Protein AF-A0A1D6LVV2-F1 (afdb_monomer)

Organism: Zea mays (NCBI:txid4577)

Solvent-accessible surface area (backbone atoms only — not comparable to full-atom values): 7629 Å² total; per-residue (Å²): 134,86,83,89,79,90,84,90,82,85,88,82,88,82,88,84,82,88,83,81,85,82,87,76,90,73,82,69,76,80,70,82,74,67,78,75,75,72,78,79,79,78,79,79,79,77,78,82,65,94,67,64,45,80,43,81,32,53,34,24,92,89,43,84,98,34,81,32,91,46,71,68,49,49,54,53,50,52,55,38,60,77,64,69,56,64,63,45,82,42,72,40,48,81,90,66,67,54,68,74,65,50,64,70,66,75,116

Structure (mmCIF, N/CA/C/O backbone):
data_AF-A0A1D6LVV2-F1
#
_entry.id   AF-A0A1D6LVV2-F1
#
loop_
_atom_site.group_PDB
_atom_site.id
_atom_site.type_symbol
_atom_site.label_atom_id
_atom_site.label_alt_id
_atom_site.label_comp_id
_atom_site.label_asym_id
_atom_site.label_entity_id
_atom_site.label_seq_id
_atom_site.pdbx_PDB_ins_code
_atom_site.Cartn_x
_atom_site.Cartn_y
_atom_site.Cartn_z
_atom_site.occupancy
_atom_site.B_iso_or_equiv
_atom_site.auth_seq_id
_atom_site.auth_comp_id
_atom_site.auth_asym_id
_atom_site.auth_atom_id
_atom_site.pdbx_PDB_model_num
ATOM 1 N N . MET A 1 1 ? -40.344 -20.872 55.739 1.00 43.94 1 MET A N 1
ATOM 2 C CA . MET A 1 1 ? -39.042 -21.515 56.000 1.00 43.94 1 MET A CA 1
ATOM 3 C C . MET A 1 1 ? -38.019 -20.411 56.211 1.00 43.94 1 MET A C 1
ATOM 5 O O . MET A 1 1 ? -37.617 -19.764 55.254 1.00 43.94 1 MET A O 1
ATOM 9 N N . ALA A 1 2 ? -37.707 -20.144 57.484 1.00 35.31 2 ALA A N 1
ATOM 10 C CA . ALA A 1 2 ? -36.467 -19.498 57.923 1.00 35.31 2 ALA A CA 1
ATOM 11 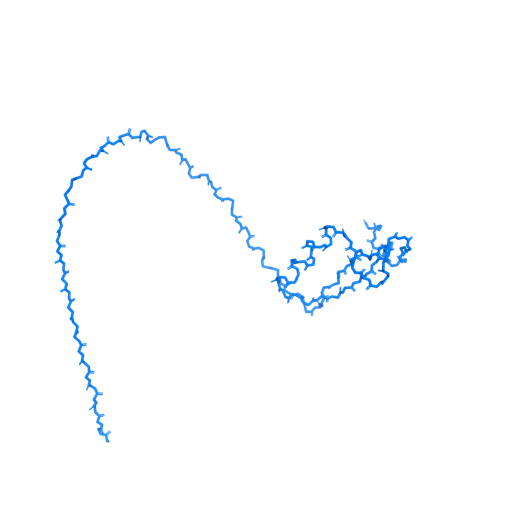C C . ALA A 1 2 ? -35.268 -20.266 57.306 1.00 35.31 2 ALA A C 1
ATOM 13 O O . ALA A 1 2 ? -35.423 -21.426 56.940 1.00 35.31 2 ALA A O 1
ATOM 14 N N . VAL A 1 3 ? -34.092 -19.684 57.080 1.00 41.25 3 VAL A N 1
ATOM 15 C CA . VAL A 1 3 ? -33.081 -19.455 58.118 1.00 41.25 3 VAL A CA 1
ATOM 16 C C . VAL A 1 3 ? -32.032 -18.453 57.611 1.00 41.25 3 VAL A C 1
ATOM 18 O O . VAL A 1 3 ? -31.508 -18.555 56.506 1.00 41.25 3 VAL A O 1
ATOM 21 N N . LEU A 1 4 ? -31.744 -17.501 58.494 1.00 45.47 4 LEU A N 1
ATOM 22 C CA . LEU A 1 4 ? -30.605 -16.590 58.540 1.00 45.47 4 LEU A CA 1
ATOM 23 C C . LEU A 1 4 ? -29.291 -17.332 58.849 1.00 45.47 4 LEU A C 1
ATOM 25 O O . LEU A 1 4 ? -29.261 -18.077 59.819 1.00 45.47 4 LEU A O 1
ATOM 29 N N . LEU A 1 5 ? -28.197 -16.987 58.167 1.00 48.91 5 LEU A N 1
ATOM 30 C CA . LEU A 1 5 ? -26.827 -16.887 58.718 1.00 48.91 5 LEU A CA 1
ATOM 31 C C . LEU A 1 5 ? -26.121 -15.816 57.860 1.00 48.91 5 LEU A C 1
ATOM 33 O O . LEU A 1 5 ? -25.934 -16.034 56.672 1.00 48.91 5 LEU A O 1
ATOM 37 N N . ARG A 1 6 ? -25.869 -14.558 58.259 1.00 38.41 6 ARG A N 1
ATOM 38 C CA . ARG A 1 6 ? -25.127 -14.006 59.411 1.00 38.41 6 ARG A CA 1
ATOM 39 C C . ARG A 1 6 ? -23.836 -14.757 59.726 1.00 38.41 6 ARG A C 1
ATOM 41 O O . ARG A 1 6 ? -23.898 -15.837 60.297 1.00 38.41 6 ARG A O 1
ATOM 48 N N . SER A 1 7 ? -22.705 -14.115 59.417 1.00 40.66 7 SER A N 1
ATOM 49 C CA . SER A 1 7 ? -21.531 -13.870 60.289 1.00 40.66 7 SER A CA 1
ATOM 50 C C . SER A 1 7 ? -20.496 -13.097 59.443 1.00 40.66 7 SER A C 1
ATOM 52 O O . SER A 1 7 ? -20.032 -13.633 58.449 1.00 40.66 7 SER A O 1
ATOM 54 N N . THR A 1 8 ? -20.307 -11.773 59.531 1.00 44.91 8 THR A N 1
ATOM 55 C CA . THR A 1 8 ? -19.666 -10.928 60.570 1.00 44.91 8 THR A CA 1
ATOM 56 C C . THR A 1 8 ? -18.242 -11.330 60.960 1.00 44.91 8 THR A C 1
ATOM 58 O O . THR A 1 8 ? -18.073 -12.358 61.603 1.00 44.91 8 THR A O 1
ATOM 61 N N . SER A 1 9 ? -17.268 -10.451 60.687 1.00 47.62 9 SER A N 1
ATOM 62 C CA . SER A 1 9 ? -16.186 -10.044 61.613 1.00 47.62 9 SER A CA 1
ATOM 63 C C . SER A 1 9 ? -15.381 -8.904 60.950 1.00 47.62 9 SER A C 1
ATOM 65 O O . SER A 1 9 ? -14.865 -9.096 59.856 1.00 47.62 9 SER A O 1
ATOM 67 N N . ALA A 1 10 ? -15.567 -7.642 61.363 1.00 38.53 10 ALA A N 1
ATOM 68 C CA . ALA A 1 10 ? -14.807 -6.899 62.392 1.00 38.53 10 ALA A CA 1
ATOM 69 C C . ALA A 1 10 ? -13.442 -6.398 61.854 1.00 38.53 10 ALA A C 1
ATOM 71 O O . ALA A 1 10 ? -12.602 -7.194 61.466 1.00 38.53 10 ALA A O 1
ATOM 72 N N . ALA A 1 11 ? -13.264 -5.101 61.574 1.00 35.97 11 ALA A N 1
ATOM 73 C CA . ALA A 1 11 ? -13.074 -3.955 62.483 1.00 35.97 11 ALA A CA 1
ATOM 74 C C . ALA A 1 11 ? -11.583 -3.654 62.719 1.00 35.97 11 ALA A C 1
ATOM 76 O O . ALA A 1 11 ? -10.856 -4.531 63.164 1.00 35.97 11 ALA A O 1
ATOM 77 N N . ALA A 1 12 ? -11.162 -2.410 62.463 1.00 36.78 12 ALA A N 1
ATOM 78 C CA . ALA A 1 12 ? -10.432 -1.562 63.419 1.00 36.78 12 ALA A CA 1
ATOM 79 C C . ALA A 1 12 ? -9.850 -0.319 62.723 1.00 36.78 12 ALA A C 1
ATOM 81 O O . ALA A 1 12 ? -8.930 -0.386 61.911 1.00 36.78 12 ALA A O 1
ATOM 82 N N . SER A 1 13 ? -10.409 0.827 63.089 1.00 43.47 13 SER A N 1
ATOM 83 C CA . SER A 1 13 ? -9.834 2.164 62.974 1.00 43.47 13 SER A CA 1
ATOM 84 C C . SER A 1 13 ? -8.578 2.290 63.839 1.00 43.47 13 SER A C 1
ATOM 86 O O . SER A 1 13 ? -8.594 1.748 64.935 1.00 43.47 13 SER A O 1
ATOM 88 N N . THR A 1 14 ? -7.609 3.129 63.463 1.00 45.09 14 THR A N 1
ATOM 89 C CA . THR A 1 14 ? -6.911 4.024 64.414 1.00 45.09 14 THR A CA 1
ATOM 90 C C . THR A 1 14 ? -6.202 5.152 63.671 1.00 45.09 14 THR A C 1
ATOM 92 O O . THR A 1 14 ? -5.330 4.922 62.837 1.00 45.09 14 THR A O 1
ATOM 95 N N . ALA A 1 15 ? -6.582 6.377 64.019 1.00 38.03 15 ALA A N 1
ATOM 96 C CA . ALA A 1 15 ? -5.820 7.593 63.790 1.00 38.03 15 ALA A CA 1
ATOM 97 C C . ALA A 1 15 ? -4.564 7.628 64.681 1.00 38.03 15 ALA A C 1
ATOM 99 O O . ALA A 1 15 ? -4.583 7.090 65.786 1.00 38.03 15 ALA A O 1
ATOM 100 N N . GLY A 1 16 ? -3.514 8.334 64.255 1.00 40.22 16 GLY A N 1
ATOM 101 C CA . GLY A 1 16 ? -2.421 8.719 65.152 1.00 40.22 16 GLY A CA 1
ATOM 102 C C . GLY A 1 16 ? -1.211 9.335 64.443 1.00 40.22 16 GLY A C 1
ATOM 103 O O . GLY A 1 16 ? -1.006 9.035 63.273 1.00 40.22 16 GLY A O 1
ATOM 104 N N . PRO A 1 17 ? -0.450 10.233 65.099 1.00 49.91 17 PRO A N 1
ATOM 105 C CA . PRO A 1 17 ? 0.033 11.467 64.477 1.00 49.91 17 PRO A CA 1
ATOM 106 C C . PRO A 1 17 ? 1.568 11.603 64.416 1.00 49.91 17 PRO A C 1
ATOM 108 O O . PRO A 1 17 ? 2.313 10.794 64.952 1.00 49.91 17 PRO A O 1
ATOM 111 N N . SER A 1 18 ? 1.996 12.737 63.851 1.00 40.56 18 SER A N 1
ATOM 112 C CA . SER A 1 18 ? 3.221 13.481 64.189 1.00 40.56 18 SER A CA 1
ATOM 113 C C . SER A 1 18 ? 4.586 12.896 63.822 1.00 40.56 18 SER A C 1
ATOM 115 O O . SER A 1 18 ? 5.120 12.023 64.493 1.00 40.56 18 SER A O 1
ATOM 117 N N . SER A 1 19 ? 5.241 13.564 62.871 1.00 50.28 19 SER A N 1
ATOM 118 C CA . SER A 1 19 ? 6.596 14.126 63.028 1.00 50.28 19 SER A CA 1
ATOM 119 C C . SER A 1 19 ? 6.781 15.151 61.902 1.00 50.28 19 SER A C 1
ATOM 121 O O . SER A 1 19 ? 6.855 14.803 60.732 1.00 50.28 19 SER A O 1
ATOM 123 N N . ALA A 1 20 ? 6.471 16.419 62.155 1.00 47.28 20 ALA A N 1
ATOM 124 C CA . ALA A 1 20 ? 7.402 17.403 62.696 1.00 47.28 20 ALA A CA 1
ATOM 125 C C . ALA A 1 20 ? 8.553 17.715 61.725 1.00 47.28 20 ALA A C 1
ATOM 127 O O . ALA A 1 20 ? 9.517 16.973 61.611 1.00 47.28 20 ALA A O 1
ATOM 128 N N . LEU A 1 21 ? 8.422 18.903 61.126 1.00 51.09 21 LEU A N 1
ATOM 129 C CA . LEU A 1 21 ? 9.504 19.853 60.893 1.00 51.09 21 LEU A CA 1
ATOM 130 C C . LEU A 1 21 ? 10.604 19.395 59.926 1.00 51.09 21 LEU A C 1
ATOM 132 O O . LEU A 1 21 ? 11.583 18.786 60.325 1.00 51.09 21 LEU A O 1
ATOM 136 N N . LEU A 1 22 ? 10.558 19.916 58.701 1.00 50.34 22 LEU A N 1
ATOM 137 C CA . LEU A 1 22 ? 11.668 20.764 58.278 1.00 50.34 22 LEU A CA 1
ATOM 138 C C . LEU A 1 22 ? 11.138 21.906 57.415 1.00 50.34 22 LEU A C 1
ATOM 140 O O . LEU A 1 22 ? 10.558 21.728 56.345 1.00 50.34 22 LEU A O 1
ATOM 144 N N . ALA A 1 23 ? 11.316 23.099 57.963 1.00 45.75 23 ALA A N 1
ATOM 145 C CA . ALA A 1 23 ? 11.113 24.359 57.297 1.00 45.75 23 ALA A CA 1
ATOM 146 C C . ALA A 1 23 ? 11.941 24.423 56.011 1.00 45.75 23 ALA A C 1
ATOM 148 O O . ALA A 1 23 ? 13.103 24.038 55.988 1.00 45.75 23 ALA A O 1
ATOM 149 N N . THR A 1 24 ? 11.368 25.003 54.967 1.00 53.50 24 THR A N 1
ATOM 150 C CA . THR A 1 24 ? 12.059 26.016 54.164 1.00 53.50 24 THR A CA 1
ATOM 151 C C . THR A 1 24 ? 10.998 26.756 53.371 1.00 53.50 24 THR A C 1
ATOM 153 O O . THR A 1 24 ? 10.467 26.298 52.362 1.00 53.50 24 THR A O 1
ATOM 156 N N . THR A 1 25 ? 10.656 27.940 53.863 1.00 48.84 25 THR A N 1
ATOM 157 C CA . THR A 1 25 ? 9.893 28.943 53.131 1.00 48.84 25 THR A CA 1
ATOM 158 C C . THR A 1 25 ? 10.756 29.464 51.988 1.00 48.84 25 THR A C 1
ATOM 160 O O . THR A 1 25 ? 11.336 30.545 52.075 1.00 48.84 25 THR A O 1
ATOM 163 N N . PHE A 1 26 ? 10.863 28.703 50.902 1.00 39.62 26 PHE A N 1
ATOM 164 C CA . PHE A 1 26 ? 11.376 29.252 49.660 1.00 39.62 26 PHE A CA 1
ATOM 165 C C . PHE A 1 26 ? 10.230 30.040 49.024 1.00 39.62 26 PHE A C 1
ATOM 167 O O . PHE A 1 26 ? 9.370 29.489 48.335 1.00 39.62 26 PHE A O 1
ATOM 174 N N . ARG A 1 27 ? 10.184 31.351 49.302 1.00 53.53 27 ARG A N 1
ATOM 175 C CA . ARG A 1 27 ? 9.384 32.310 48.529 1.00 53.53 27 ARG A CA 1
ATOM 176 C C . ARG A 1 27 ? 9.956 32.351 47.112 1.00 53.53 27 ARG A C 1
ATOM 178 O O . ARG A 1 27 ? 10.654 33.285 46.734 1.00 53.53 27 ARG A O 1
ATOM 185 N N . ARG A 1 28 ? 9.672 31.322 46.312 1.00 45.47 28 ARG A N 1
ATOM 186 C CA . ARG A 1 28 ? 9.850 31.399 44.871 1.00 45.47 28 ARG A CA 1
ATOM 187 C C . ARG A 1 28 ? 8.730 32.293 44.376 1.00 45.47 28 ARG A C 1
ATOM 189 O O . ARG A 1 28 ? 7.562 31.914 44.423 1.00 45.47 28 ARG A O 1
ATOM 196 N N . SER A 1 29 ? 9.122 33.510 44.012 1.00 49.75 29 SER A N 1
ATOM 197 C CA . SER A 1 29 ? 8.354 34.453 43.210 1.00 49.75 29 SER A CA 1
ATOM 198 C C . SER A 1 29 ? 7.331 33.709 42.350 1.00 49.75 29 SER A C 1
ATOM 200 O O . SER A 1 29 ? 7.701 32.939 41.459 1.00 49.75 29 SER A O 1
ATOM 202 N N . ARG A 1 30 ? 6.042 33.894 42.663 1.00 50.88 30 ARG A N 1
ATOM 203 C CA . ARG A 1 30 ? 4.942 33.511 41.780 1.00 50.88 30 ARG A CA 1
ATOM 204 C C . ARG A 1 30 ? 4.987 34.457 40.582 1.00 50.88 30 ARG A C 1
ATOM 206 O O . ARG A 1 30 ? 4.162 35.352 40.456 1.00 50.88 30 ARG A O 1
ATOM 213 N N . GLY A 1 31 ? 5.950 34.247 39.690 1.00 52.56 31 GLY A N 1
ATOM 214 C CA . GLY A 1 31 ? 5.668 34.471 38.287 1.00 52.56 31 GLY A CA 1
ATOM 215 C C . GLY A 1 31 ? 4.515 33.533 37.966 1.00 52.56 31 GLY A C 1
ATOM 216 O O . GLY A 1 31 ? 4.681 32.315 38.047 1.00 52.56 31 GLY A O 1
ATOM 217 N N . CYS A 1 32 ? 3.328 34.086 37.725 1.00 52.44 32 CYS A N 1
ATOM 218 C CA . CYS A 1 32 ? 2.203 33.345 37.178 1.00 52.44 32 CYS A CA 1
ATOM 219 C C . CYS A 1 32 ? 2.636 32.783 35.822 1.00 52.44 32 CYS A C 1
ATOM 221 O O . CYS A 1 32 ? 2.436 33.405 34.783 1.00 52.44 32 CYS A O 1
ATOM 223 N N . LEU A 1 33 ? 3.263 31.607 35.829 1.00 60.41 33 LEU A N 1
ATOM 224 C CA . LEU A 1 33 ? 3.329 30.760 34.657 1.00 60.41 33 LEU A CA 1
ATO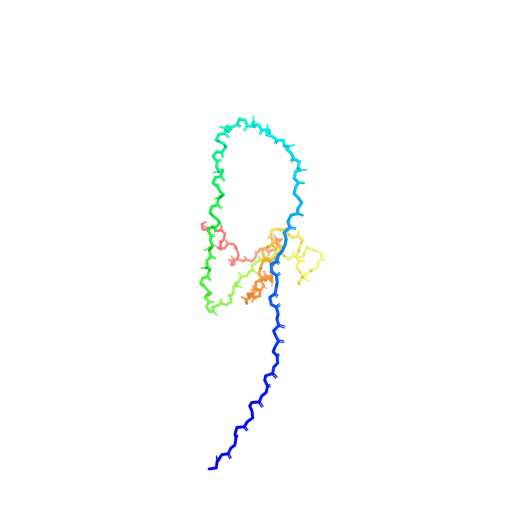M 225 C C . LEU A 1 33 ? 1.893 30.305 34.437 1.00 60.41 33 LEU A C 1
ATOM 227 O O . LEU A 1 33 ? 1.419 29.362 35.071 1.00 60.41 33 LEU A O 1
ATOM 231 N N . LEU A 1 34 ? 1.183 31.061 33.598 1.00 59.16 34 LEU A N 1
ATOM 232 C CA . LEU A 1 34 ? -0.074 30.633 33.006 1.00 59.16 34 LEU A CA 1
ATOM 233 C C . LEU A 1 34 ? 0.108 29.169 32.584 1.00 59.16 34 LEU A C 1
ATOM 235 O O . LEU A 1 34 ? 1.109 28.869 31.921 1.00 59.16 34 LEU A O 1
ATOM 239 N N . PRO A 1 35 ? -0.792 28.247 32.966 1.00 58.25 35 PRO A N 1
ATOM 240 C CA . PRO A 1 35 ? -0.735 26.901 32.433 1.00 58.25 35 PRO A CA 1
ATOM 241 C C . PRO A 1 35 ? -0.804 27.040 30.916 1.00 58.25 35 PRO A C 1
ATOM 243 O O . PRO A 1 35 ? -1.804 27.506 30.370 1.00 58.25 35 PRO A O 1
ATOM 246 N N . ARG A 1 36 ? 0.301 26.713 30.237 1.00 61.62 36 ARG A N 1
ATOM 247 C CA . ARG A 1 36 ? 0.350 26.615 28.782 1.00 61.62 36 ARG A CA 1
ATOM 248 C C . ARG A 1 36 ? -0.773 25.662 28.410 1.00 61.62 36 ARG A C 1
ATOM 250 O O . ARG A 1 36 ? -0.681 24.478 28.727 1.00 61.62 36 ARG A O 1
ATOM 257 N N . ALA A 1 37 ? -1.848 26.208 27.842 1.00 65.94 37 ALA A N 1
ATOM 258 C CA . ALA A 1 37 ? -3.034 25.453 27.487 1.00 65.94 37 ALA A CA 1
ATOM 259 C C . ALA A 1 37 ? -2.579 24.232 26.686 1.00 65.94 37 ALA A C 1
ATOM 261 O O . ALA A 1 37 ? -1.998 24.369 25.606 1.00 65.94 37 ALA A O 1
ATOM 262 N N . ALA A 1 38 ? -2.750 23.042 27.266 1.00 66.44 38 ALA A N 1
ATOM 263 C CA . ALA A 1 38 ? -2.479 21.813 26.550 1.00 66.44 38 ALA A CA 1
ATOM 264 C C . ALA A 1 38 ? -3.363 21.839 25.296 1.00 66.44 38 ALA A C 1
ATOM 266 O O . ALA A 1 38 ? -4.559 22.129 25.424 1.00 66.44 38 ALA A O 1
ATOM 267 N N . PRO A 1 39 ? -2.813 21.602 24.092 1.00 64.81 39 PRO A N 1
ATOM 268 C CA . PRO A 1 39 ? -3.640 21.551 22.903 1.00 64.81 39 PRO A CA 1
ATOM 269 C C . PRO A 1 39 ? -4.709 20.487 23.142 1.00 64.81 39 PRO A C 1
ATOM 271 O O . PRO A 1 39 ? -4.395 19.332 23.437 1.00 64.81 39 PRO A O 1
ATOM 274 N N . GLN A 1 40 ? -5.972 20.907 23.082 1.00 65.06 40 GLN A N 1
ATOM 275 C CA . GLN A 1 40 ? -7.124 20.022 23.175 1.00 65.06 40 GLN A CA 1
ATOM 276 C C . GLN A 1 40 ? -6.957 18.964 22.079 1.00 65.06 40 GLN A C 1
ATOM 278 O O . GLN A 1 40 ? -7.105 19.261 20.893 1.00 65.06 40 GLN A O 1
ATOM 283 N N . ARG A 1 41 ? -6.571 17.737 22.458 1.00 64.06 41 ARG A N 1
ATOM 284 C CA . ARG A 1 41 ? -6.498 16.606 21.528 1.00 64.06 41 ARG A CA 1
ATOM 285 C C . ARG A 1 41 ? -7.932 16.291 21.137 1.00 64.06 41 ARG A C 1
ATOM 287 O O . ARG A 1 41 ? -8.638 15.589 21.853 1.00 64.06 41 ARG A O 1
ATOM 294 N N . ARG A 1 42 ? -8.376 16.878 20.029 1.00 69.31 42 ARG A N 1
ATOM 295 C CA . ARG A 1 42 ? -9.688 16.614 19.453 1.00 69.31 42 ARG A CA 1
ATOM 296 C C . ARG A 1 42 ? -9.748 15.125 19.124 1.00 69.31 42 ARG A C 1
ATOM 298 O O . ARG A 1 42 ? -9.021 14.652 18.253 1.00 69.31 42 ARG A O 1
ATOM 305 N N . LEU A 1 43 ? -10.560 14.382 19.871 1.00 65.50 43 LEU A N 1
ATOM 306 C CA . LEU A 1 43 ? -10.824 12.980 19.585 1.00 65.50 43 LEU A CA 1
ATOM 307 C C . LEU A 1 43 ? -11.729 12.932 18.355 1.00 65.50 43 LEU A C 1
ATOM 309 O O . LEU A 1 43 ? -12.918 13.234 18.429 1.00 65.50 43 LEU A O 1
ATOM 313 N N . TYR A 1 44 ? -11.148 12.603 17.206 1.00 68.25 44 TYR A N 1
ATOM 314 C CA . TYR A 1 44 ? -11.914 12.286 16.010 1.00 68.25 44 TYR A CA 1
ATOM 315 C C . TYR A 1 44 ? -12.449 10.862 16.170 1.00 68.25 44 TYR A C 1
ATOM 317 O O . TYR A 1 44 ? -11.697 9.896 16.059 1.00 68.25 44 TYR A O 1
ATOM 325 N N . VAL A 1 45 ? -13.741 10.726 16.470 1.00 65.38 45 VAL A N 1
ATOM 326 C CA . VAL A 1 45 ? -14.429 9.433 16.398 1.00 65.38 45 VAL A CA 1
ATOM 327 C C . VAL A 1 45 ? -14.853 9.243 14.946 1.00 65.38 45 VAL A C 1
ATOM 329 O O . VAL A 1 45 ? -15.825 9.844 14.491 1.00 65.38 45 VAL A O 1
ATOM 332 N N . ALA A 1 46 ? -14.085 8.457 14.194 1.00 66.00 46 ALA A N 1
ATOM 333 C CA . ALA A 1 46 ? -14.476 8.057 12.851 1.00 66.00 46 ALA A CA 1
ATOM 334 C C . ALA A 1 46 ? -15.677 7.106 12.953 1.00 66.00 46 ALA A C 1
ATOM 336 O O . ALA A 1 46 ? -15.606 6.060 13.599 1.00 66.00 46 ALA A O 1
ATOM 337 N N . ARG A 1 47 ? -16.800 7.481 12.337 1.00 66.94 47 ARG A N 1
ATOM 338 C CA . ARG A 1 47 ? -17.952 6.594 12.170 1.00 66.94 47 ARG A CA 1
ATOM 339 C C . ARG A 1 47 ? -17.542 5.505 11.179 1.00 66.94 47 ARG A C 1
ATOM 341 O O . ARG A 1 47 ? -17.264 5.820 10.027 1.00 66.94 47 ARG A O 1
ATOM 348 N N . ALA A 1 48 ? -17.474 4.255 11.630 1.00 67.06 48 ALA A N 1
ATOM 349 C CA . ALA A 1 48 ? -17.146 3.129 10.763 1.00 67.06 48 ALA A CA 1
ATOM 350 C C . ALA A 1 48 ? -18.210 3.006 9.658 1.00 67.06 48 ALA A C 1
ATOM 352 O O . ALA A 1 48 ? -19.392 2.807 9.945 1.00 67.06 48 ALA A O 1
ATOM 353 N N . SER A 1 49 ? -17.807 3.174 8.398 1.00 67.38 49 SER A N 1
ATOM 354 C CA . SER A 1 49 ? -18.611 2.764 7.249 1.00 67.38 49 SER A CA 1
ATOM 355 C C . SER A 1 49 ? -18.636 1.238 7.192 1.00 67.38 49 SER A C 1
ATOM 357 O O . SER A 1 49 ? -17.626 0.598 7.460 1.00 67.38 49 SER A O 1
ATOM 359 N N . ALA A 1 50 ? -19.775 0.648 6.828 1.00 73.06 50 ALA A N 1
ATOM 360 C CA . ALA A 1 50 ? -19.911 -0.810 6.744 1.00 73.06 50 ALA A CA 1
ATOM 361 C C . ALA A 1 50 ? -19.078 -1.447 5.611 1.0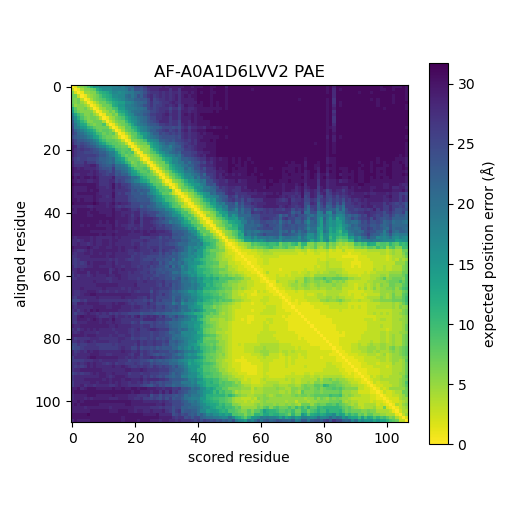0 73.06 50 ALA A C 1
ATOM 363 O O . ALA A 1 50 ? -18.906 -2.661 5.597 1.00 73.06 50 ALA A O 1
ATOM 364 N N . GLN A 1 51 ? -18.585 -0.642 4.664 1.00 82.81 51 GLN A N 1
ATOM 365 C CA . GLN A 1 51 ? -17.759 -1.111 3.553 1.00 82.81 51 GLN A CA 1
ATOM 366 C C . GLN A 1 51 ? -16.279 -1.187 3.966 1.00 82.81 51 GLN A C 1
ATOM 368 O O . GLN A 1 51 ? -15.806 -0.259 4.633 1.00 82.81 51 GLN A O 1
ATOM 373 N N . PRO A 1 52 ? -15.556 -2.256 3.578 1.00 86.81 52 PRO A N 1
ATOM 374 C CA . PRO A 1 52 ? -14.127 -2.386 3.840 1.00 86.81 52 PRO A CA 1
ATOM 375 C C . PRO A 1 52 ? -13.347 -1.267 3.141 1.00 86.81 52 PRO A C 1
ATOM 377 O O . PRO A 1 52 ? -13.706 -0.827 2.050 1.00 86.81 52 PRO A O 1
ATOM 380 N N . LEU A 1 53 ? -12.281 -0.790 3.782 1.00 90.25 53 LEU A N 1
ATOM 381 C CA . LEU A 1 53 ? -11.445 0.270 3.226 1.00 90.25 53 LEU A CA 1
ATOM 382 C C . LEU A 1 53 ? -10.568 -0.282 2.099 1.00 90.25 53 LEU A C 1
ATOM 384 O O . LEU A 1 53 ? -9.839 -1.243 2.309 1.00 90.25 53 LEU A O 1
ATOM 388 N N . GLU A 1 54 ? -10.561 0.353 0.934 1.00 92.50 54 GLU A N 1
ATOM 389 C CA . GLU A 1 54 ? -9.605 0.004 -0.118 1.00 92.50 54 GLU A CA 1
ATOM 390 C C . GLU A 1 54 ? -8.293 0.773 0.075 1.00 92.50 54 GLU A C 1
ATOM 392 O O . GLU A 1 54 ? -8.281 2.004 0.146 1.00 92.50 54 GLU A O 1
ATOM 397 N N . VAL A 1 55 ? -7.171 0.055 0.139 1.00 93.69 55 VAL A N 1
ATOM 398 C CA . VAL A 1 55 ? -5.838 0.640 0.317 1.00 93.69 55 VAL A CA 1
ATOM 399 C C . VAL A 1 55 ? -4.944 0.238 -0.846 1.00 93.69 55 VAL A C 1
ATOM 401 O O . VAL A 1 55 ? -4.637 -0.936 -1.043 1.00 93.69 55 VAL A O 1
ATOM 404 N N . CYS A 1 56 ? -4.487 1.233 -1.606 1.00 93.56 56 CYS A N 1
ATOM 405 C CA . CYS A 1 56 ? -3.508 1.030 -2.669 1.00 93.56 56 CYS A CA 1
ATOM 406 C C . CYS A 1 56 ? -2.089 1.106 -2.093 1.00 93.56 56 CYS A C 1
ATOM 408 O O . CYS A 1 56 ? -1.678 2.135 -1.548 1.00 93.56 56 CYS A O 1
ATOM 410 N N . ALA A 1 57 ? -1.334 0.023 -2.229 1.00 94.69 57 ALA A N 1
ATOM 411 C CA . ALA A 1 57 ? 0.021 -0.112 -1.726 1.00 94.69 57 ALA A CA 1
ATOM 412 C C . ALA A 1 57 ? 1.015 -0.285 -2.876 1.00 94.69 57 ALA A C 1
ATOM 414 O O . ALA A 1 57 ? 0.714 -0.927 -3.877 1.00 94.69 57 ALA A O 1
ATOM 415 N N . LYS A 1 58 ? 2.218 0.279 -2.730 1.00 94.50 58 LYS A N 1
ATOM 416 C CA . LYS A 1 58 ? 3.300 0.054 -3.694 1.00 94.50 58 LYS A CA 1
ATOM 417 C C . LYS A 1 58 ? 3.646 -1.438 -3.719 1.00 94.50 58 LYS A C 1
ATOM 419 O O . LYS A 1 58 ? 3.865 -2.021 -2.659 1.00 94.50 58 LYS A O 1
ATOM 424 N N . GLU A 1 59 ? 3.736 -2.021 -4.905 1.00 95.00 59 GLU A N 1
ATOM 425 C CA . GLU A 1 59 ? 4.261 -3.371 -5.112 1.00 95.00 59 GLU A CA 1
ATOM 426 C C . GLU A 1 59 ? 5.801 -3.384 -5.094 1.00 95.00 59 GLU A C 1
ATOM 428 O O . GLU A 1 59 ? 6.458 -2.385 -5.407 1.00 95.00 59 GLU A O 1
ATOM 433 N N . SER A 1 60 ? 6.402 -4.501 -4.681 1.00 9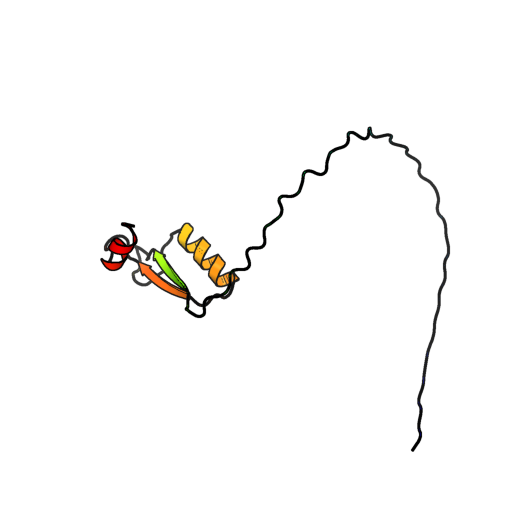4.25 60 SER A N 1
ATOM 434 C CA . SER A 1 60 ? 7.855 -4.667 -4.711 1.00 94.25 60 SER A CA 1
ATOM 435 C C . SER A 1 60 ? 8.376 -4.736 -6.147 1.00 94.25 60 SER A C 1
ATOM 437 O O . SER A 1 60 ? 7.861 -5.471 -6.982 1.00 94.25 60 SER A O 1
ATOM 439 N N . ILE A 1 61 ? 9.461 -4.006 -6.407 1.00 90.62 61 ILE A N 1
ATOM 440 C CA . ILE A 1 61 ? 10.140 -3.988 -7.712 1.00 90.62 61 ILE A CA 1
ATOM 441 C C . ILE A 1 61 ? 10.877 -5.312 -7.959 1.00 90.62 61 ILE A C 1
ATOM 443 O O . ILE A 1 61 ? 11.031 -5.742 -9.097 1.00 90.62 61 ILE A O 1
ATOM 447 N N . THR A 1 62 ? 11.364 -5.955 -6.894 1.00 91.25 62 THR A N 1
ATOM 448 C CA . THR A 1 62 ? 12.182 -7.170 -6.997 1.00 91.25 62 THR A CA 1
ATOM 449 C C . THR A 1 62 ? 11.351 -8.445 -7.018 1.00 91.25 62 THR A C 1
ATOM 451 O O . THR A 1 62 ? 11.811 -9.453 -7.548 1.00 91.25 62 THR A O 1
ATOM 454 N N . ILE A 1 63 ? 10.152 -8.429 -6.425 1.00 91.81 63 ILE A N 1
ATOM 455 C CA . ILE A 1 63 ? 9.295 -9.611 -6.287 1.00 91.81 63 ILE A CA 1
ATOM 456 C C . ILE A 1 63 ? 7.839 -9.204 -6.555 1.00 91.81 63 ILE A C 1
ATOM 458 O O . ILE A 1 63 ? 7.231 -8.580 -5.681 1.00 91.81 63 ILE A O 1
ATOM 462 N N . PRO A 1 64 ? 7.251 -9.575 -7.706 1.00 90.75 64 PRO A N 1
ATOM 463 C CA . PRO A 1 64 ? 5.848 -9.288 -7.978 1.00 90.75 64 PRO A CA 1
ATOM 464 C C . PRO A 1 64 ? 4.934 -10.026 -6.985 1.00 90.75 64 PRO A C 1
ATOM 466 O O . PRO A 1 64 ? 5.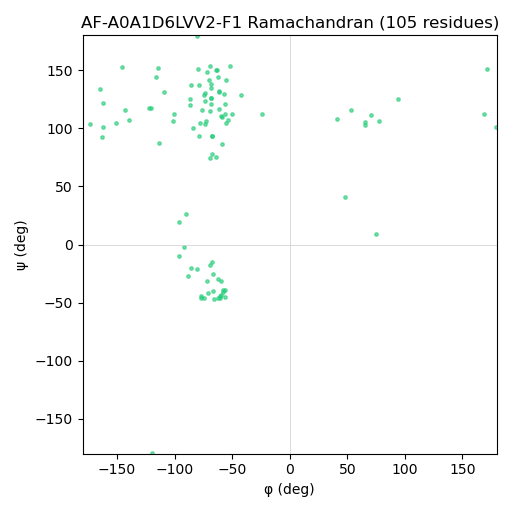273 -11.089 -6.457 1.00 90.75 64 PRO A O 1
ATOM 469 N N . GLY A 1 65 ? 3.774 -9.449 -6.694 1.00 90.44 65 GLY A N 1
ATOM 470 C CA . GLY A 1 65 ? 2.796 -9.933 -5.722 1.00 90.44 65 GLY A CA 1
ATOM 471 C C . GLY A 1 65 ? 3.192 -9.709 -4.261 1.00 90.44 65 GLY A C 1
ATOM 472 O O . GLY A 1 65 ? 2.542 -10.240 -3.359 1.00 90.44 65 GLY A O 1
ATOM 473 N N . ARG A 1 66 ? 4.260 -8.946 -3.990 1.00 93.12 66 ARG A N 1
ATOM 474 C CA . ARG A 1 66 ? 4.694 -8.604 -2.628 1.00 93.12 66 ARG A CA 1
ATOM 475 C C . ARG A 1 66 ? 4.567 -7.114 -2.354 1.00 93.12 66 ARG A C 1
ATOM 477 O O . ARG A 1 66 ? 4.689 -6.281 -3.248 1.00 93.12 66 ARG A O 1
ATOM 484 N N . LEU A 1 67 ? 4.365 -6.791 -1.079 1.00 94.12 67 LEU A N 1
ATOM 485 C CA . LEU A 1 67 ? 4.378 -5.418 -0.597 1.00 94.12 67 LEU A CA 1
ATOM 486 C C . LEU A 1 67 ? 5.760 -4.792 -0.834 1.00 94.12 67 LEU A C 1
ATOM 488 O O . LEU A 1 67 ? 6.787 -5.396 -0.526 1.00 94.12 67 LEU A O 1
ATOM 492 N N . GLY A 1 68 ? 5.767 -3.587 -1.389 1.00 94.38 68 GLY A N 1
ATOM 493 C CA . GLY A 1 68 ? 6.967 -2.798 -1.613 1.00 94.38 68 GLY A CA 1
ATOM 494 C C . GLY A 1 68 ? 7.444 -2.052 -0.368 1.00 94.38 68 GLY A C 1
ATOM 495 O O . GLY A 1 68 ? 6.832 -2.055 0.696 1.00 94.38 68 GLY A O 1
ATOM 496 N N . ASP A 1 69 ? 8.544 -1.338 -0.541 1.00 94.25 69 ASP A N 1
ATOM 497 C CA . ASP A 1 69 ? 9.319 -0.639 0.487 1.00 94.25 69 ASP A CA 1
ATOM 498 C C . ASP A 1 69 ? 8.873 0.818 0.732 1.00 94.25 69 ASP A C 1
ATOM 500 O O . ASP A 1 69 ? 9.662 1.665 1.143 1.00 94.25 69 ASP A O 1
ATOM 504 N N . CYS A 1 70 ? 7.610 1.159 0.458 1.00 94.38 70 CYS A N 1
ATOM 505 C CA . CYS A 1 70 ? 7.135 2.537 0.605 1.00 94.38 70 CYS A CA 1
ATOM 506 C C . CYS A 1 70 ? 6.904 2.903 2.089 1.00 94.38 70 CYS A C 1
ATOM 508 O O . CYS A 1 70 ? 5.960 2.385 2.698 1.00 94.38 70 CYS A O 1
ATOM 510 N N . PRO A 1 71 ? 7.651 3.868 2.667 1.00 96.19 71 PRO A N 1
ATOM 511 C CA . PRO A 1 71 ? 7.515 4.226 4.083 1.00 96.19 71 PRO A CA 1
ATOM 512 C C . PRO A 1 71 ? 6.161 4.877 4.411 1.00 96.19 71 PRO A C 1
ATOM 514 O O . PRO A 1 71 ? 5.682 4.813 5.544 1.00 96.19 71 PRO A O 1
ATOM 517 N N . PHE A 1 72 ? 5.514 5.502 3.423 1.00 95.94 72 PHE A N 1
ATOM 518 C CA . PHE A 1 72 ? 4.206 6.136 3.601 1.00 95.94 72 PHE A CA 1
ATOM 519 C C . PHE A 1 72 ? 3.078 5.108 3.628 1.00 95.94 72 PHE A C 1
ATOM 521 O O . PHE A 1 72 ? 2.220 5.160 4.507 1.00 95.94 72 PHE A O 1
ATOM 528 N N . THR A 1 73 ? 3.116 4.143 2.708 1.00 95.19 73 THR A N 1
ATOM 529 C CA . THR A 1 73 ? 2.178 3.019 2.686 1.00 95.19 73 THR A CA 1
ATOM 530 C C . THR A 1 73 ? 2.300 2.208 3.971 1.00 95.19 73 THR A C 1
ATOM 532 O O . THR A 1 73 ? 1.287 1.927 4.601 1.00 95.19 73 THR A O 1
ATOM 535 N N . GLN A 1 74 ? 3.527 1.928 4.423 1.00 96.50 74 GLN A N 1
ATOM 536 C CA . GLN A 1 74 ? 3.763 1.206 5.672 1.00 96.50 74 GLN A CA 1
ATOM 537 C C . GLN A 1 74 ? 3.091 1.887 6.870 1.00 96.50 74 GLN A C 1
ATOM 539 O O . GLN A 1 74 ? 2.420 1.223 7.652 1.00 96.50 74 GLN A O 1
ATOM 544 N N . ARG A 1 75 ? 3.209 3.215 7.008 1.00 96.81 75 ARG A N 1
ATOM 545 C CA . ARG A 1 75 ? 2.560 3.947 8.109 1.00 96.81 75 ARG A CA 1
ATOM 546 C C . ARG A 1 75 ? 1.039 3.780 8.102 1.00 96.81 75 ARG A C 1
ATOM 548 O O . ARG A 1 75 ? 0.439 3.610 9.161 1.00 96.81 75 ARG A O 1
ATOM 555 N N . VAL A 1 76 ? 0.421 3.860 6.925 1.00 95.75 76 VAL A N 1
ATOM 556 C CA . VAL A 1 76 ? -1.033 3.710 6.777 1.00 95.75 76 VAL A CA 1
ATOM 557 C C . VAL A 1 76 ? -1.458 2.289 7.136 1.00 95.75 76 VAL A C 1
ATOM 559 O O . VAL A 1 76 ? -2.365 2.127 7.946 1.00 95.75 76 VAL A O 1
ATOM 562 N N . LEU A 1 77 ? -0.759 1.279 6.615 1.00 95.31 77 LEU A N 1
ATOM 563 C CA . LEU A 1 77 ? -1.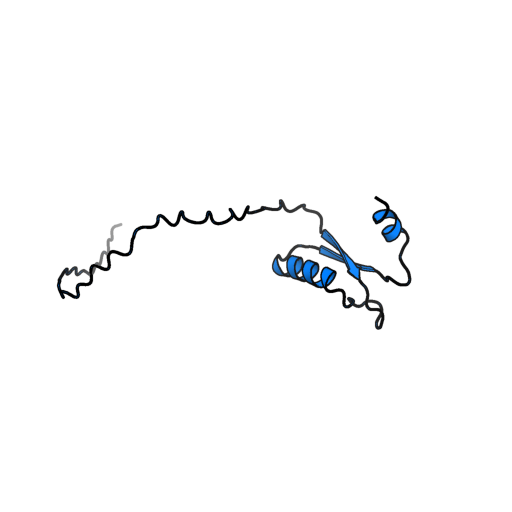045 -0.126 6.908 1.00 95.31 77 LEU A CA 1
ATOM 564 C C . LEU A 1 77 ? -0.913 -0.441 8.397 1.00 95.31 77 LEU A C 1
ATOM 566 O O . LEU A 1 77 ? -1.851 -0.975 8.973 1.00 95.31 77 LEU A O 1
ATOM 570 N N . LEU A 1 78 ? 0.164 0.011 9.047 1.00 96.12 78 LEU A N 1
ATOM 571 C CA . LEU A 1 78 ? 0.342 -0.159 10.493 1.00 96.12 78 LEU A CA 1
ATOM 572 C C . LEU A 1 78 ? -0.800 0.473 11.297 1.00 96.12 78 LEU A C 1
ATOM 574 O O . LEU A 1 78 ? -1.263 -0.103 12.275 1.00 96.12 78 LEU A O 1
ATOM 578 N N . THR A 1 79 ? -1.291 1.640 10.872 1.00 95.06 79 THR A N 1
ATOM 579 C CA . THR A 1 79 ? -2.412 2.311 11.549 1.00 95.06 79 THR A CA 1
ATOM 580 C C . THR A 1 79 ? -3.708 1.508 11.416 1.00 95.06 79 THR A C 1
ATOM 582 O O . THR A 1 79 ? -4.493 1.431 12.359 1.00 95.06 79 THR A O 1
ATOM 585 N N . ILE A 1 80 ? -3.953 0.922 10.244 1.00 94.69 80 ILE A N 1
ATOM 586 C CA . ILE A 1 80 ? -5.149 0.119 9.961 1.00 94.69 80 ILE A CA 1
ATOM 587 C C . ILE A 1 80 ? -5.085 -1.218 10.710 1.00 94.69 80 ILE A C 1
ATOM 589 O O . ILE A 1 80 ? -6.083 -1.624 11.307 1.00 94.69 80 ILE A O 1
ATOM 593 N N . GLU A 1 81 ? -3.910 -1.850 10.740 1.00 94.38 81 GLU A N 1
ATOM 594 C CA . GLU A 1 81 ? -3.638 -3.078 11.491 1.00 94.38 81 GLU A CA 1
ATOM 595 C C . GLU A 1 81 ? -3.803 -2.872 13.001 1.00 94.38 81 GLU A C 1
ATOM 597 O O . GLU A 1 81 ? -4.509 -3.649 13.640 1.00 94.38 81 GLU A O 1
ATOM 602 N N . GLU A 1 82 ? -3.249 -1.792 13.568 1.00 96.19 82 GLU A N 1
ATOM 603 C CA . GLU A 1 82 ? -3.390 -1.450 14.995 1.00 96.19 82 GLU A CA 1
ATOM 604 C C . GLU A 1 82 ? -4.853 -1.179 15.387 1.00 96.19 82 GLU A C 1
ATOM 606 O O . GLU A 1 82 ? -5.267 -1.406 16.524 1.00 96.19 82 GLU A O 1
ATOM 611 N N . LYS A 1 83 ? -5.663 -0.685 14.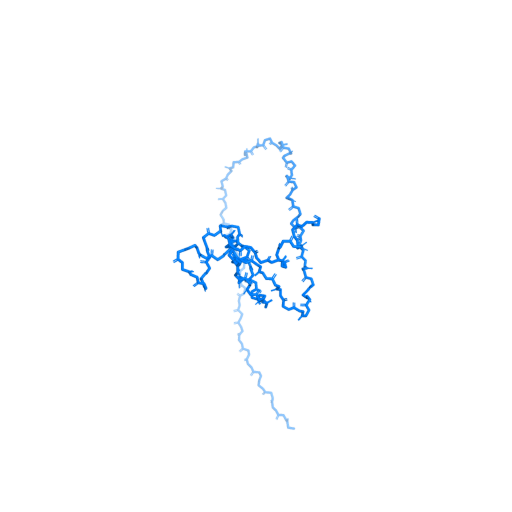444 1.00 92.88 83 LYS A N 1
ATOM 612 C CA . LYS A 1 83 ? -7.094 -0.424 14.647 1.00 92.88 83 LYS A CA 1
ATOM 613 C C . LYS A 1 83 ? -7.996 -1.599 14.275 1.00 92.88 83 LYS A C 1
ATOM 615 O O . LYS A 1 83 ? -9.204 -1.474 14.463 1.00 92.88 83 LYS A O 1
ATOM 620 N N . HIS A 1 84 ? -7.440 -2.705 13.777 1.00 90.81 84 HIS A N 1
ATOM 621 C CA . HIS A 1 84 ? -8.183 -3.880 13.310 1.00 90.81 84 HIS A CA 1
ATOM 622 C C . HIS A 1 84 ? -9.350 -3.526 12.373 1.00 90.81 84 HIS A C 1
ATOM 624 O O . HIS A 1 84 ? -10.450 -4.071 12.477 1.00 90.81 84 HIS A O 1
ATOM 630 N N . LEU A 1 85 ? -9.122 -2.571 11.472 1.00 90.31 85 LEU A N 1
ATOM 631 C CA . LEU A 1 85 ? -10.122 -2.156 10.492 1.00 90.31 85 LEU A CA 1
ATOM 632 C C . LEU A 1 85 ? -10.160 -3.167 9.337 1.00 90.31 85 LEU A C 1
ATOM 634 O O . LEU A 1 85 ? -9.097 -3.570 8.868 1.00 90.31 85 LEU A O 1
ATOM 638 N N . PRO A 1 86 ? -11.343 -3.566 8.841 1.00 92.75 86 PRO A N 1
ATOM 639 C CA . PRO A 1 86 ? -11.436 -4.388 7.641 1.00 92.75 86 PRO A CA 1
ATOM 640 C C . PRO A 1 86 ? -10.992 -3.573 6.420 1.00 92.75 86 PRO A C 1
ATOM 642 O O . PRO A 1 86 ? -11.509 -2.479 6.172 1.00 92.75 86 PRO A O 1
ATOM 645 N N . TYR A 1 87 ? -10.037 -4.102 5.657 1.00 94.31 87 TYR A N 1
ATOM 646 C CA . TYR A 1 87 ? -9.494 -3.435 4.479 1.00 94.31 87 TYR A CA 1
ATOM 647 C C . TYR A 1 87 ? -9.120 -4.427 3.375 1.00 94.31 87 TYR A C 1
ATOM 649 O O . TYR A 1 87 ? -8.817 -5.586 3.655 1.00 94.31 87 TYR A O 1
ATOM 657 N N . ASP A 1 88 ? -9.156 -3.954 2.131 1.00 94.25 88 ASP A N 1
ATOM 658 C CA . ASP A 1 88 ? -8.708 -4.665 0.937 1.00 94.25 88 ASP A CA 1
ATOM 659 C C . ASP A 1 88 ? -7.418 -4.029 0.396 1.00 94.25 88 ASP A C 1
ATOM 661 O O . ASP A 1 88 ? -7.316 -2.805 0.259 1.00 94.25 88 ASP A O 1
ATOM 665 N N . LEU A 1 89 ? -6.419 -4.867 0.114 1.00 93.81 89 LEU A N 1
ATOM 666 C CA . LEU A 1 89 ? -5.081 -4.460 -0.309 1.00 93.81 89 LEU A CA 1
ATOM 667 C C . LEU A 1 89 ? -4.922 -4.589 -1.817 1.00 93.81 89 LEU A C 1
ATOM 669 O O . LEU A 1 89 ? -4.801 -5.690 -2.350 1.00 93.81 89 LEU A O 1
ATOM 673 N N . LYS A 1 90 ? -4.791 -3.450 -2.497 1.00 93.56 90 LYS A N 1
ATOM 674 C CA . LYS A 1 90 ? -4.477 -3.397 -3.928 1.00 93.56 90 LYS A CA 1
ATOM 675 C C . LYS A 1 90 ? -2.999 -3.073 -4.107 1.00 93.56 90 LYS A C 1
ATOM 677 O O . LYS A 1 90 ? -2.577 -1.939 -3.878 1.00 93.56 90 LYS A O 1
ATOM 682 N N . LEU A 1 91 ? -2.204 -4.072 -4.489 1.00 93.88 91 LEU A N 1
ATOM 683 C CA . LEU A 1 91 ? -0.809 -3.861 -4.874 1.00 93.88 91 LEU A CA 1
ATOM 684 C C . LEU A 1 91 ? -0.761 -3.191 -6.248 1.00 93.88 91 LEU A C 1
ATOM 686 O O . LEU A 1 91 ? -1.445 -3.612 -7.178 1.00 93.88 91 LEU A O 1
ATOM 690 N N . VAL A 1 92 ? 0.011 -2.114 -6.343 1.00 92.81 92 VAL A N 1
ATOM 691 C CA . VAL A 1 92 ? 0.152 -1.319 -7.558 1.00 92.81 92 VAL A CA 1
ATOM 692 C C . VAL A 1 92 ? 1.608 -1.319 -7.988 1.00 92.81 92 VAL A C 1
ATOM 694 O O . VAL A 1 92 ? 2.470 -0.765 -7.292 1.00 92.81 92 VAL A O 1
ATOM 697 N N . ASP A 1 93 ? 1.855 -1.873 -9.170 1.00 92.19 93 ASP A N 1
ATOM 698 C CA . ASP A 1 93 ? 3.112 -1.688 -9.875 1.00 92.19 93 ASP A CA 1
ATOM 699 C C . ASP A 1 93 ? 3.242 -0.228 -10.345 1.00 92.19 93 ASP A C 1
ATOM 701 O O . ASP A 1 93 ? 2.363 0.357 -10.985 1.00 92.19 93 ASP A O 1
ATOM 705 N N . LEU A 1 94 ? 4.358 0.399 -9.978 1.00 88.25 94 LEU A N 1
ATOM 706 C CA . LEU A 1 94 ? 4.663 1.773 -10.365 1.00 88.25 94 LEU A CA 1
ATOM 707 C C . LEU A 1 94 ? 5.349 1.859 -11.730 1.00 88.25 94 LEU A C 1
ATOM 709 O O . LEU A 1 94 ? 5.323 2.942 -12.323 1.00 88.25 94 LEU A O 1
ATOM 713 N N . ALA A 1 95 ? 5.956 0.764 -12.199 1.00 87.69 95 ALA A N 1
ATOM 714 C CA . ALA A 1 95 ? 6.548 0.672 -13.527 1.00 87.69 95 ALA A CA 1
ATOM 715 C C . ALA A 1 95 ? 5.451 0.539 -14.590 1.00 87.69 95 ALA A C 1
ATOM 717 O O . ALA A 1 95 ? 5.457 1.287 -15.567 1.00 87.69 95 ALA A O 1
ATOM 718 N N . ASN A 1 96 ? 4.468 -0.330 -14.351 1.00 88.81 96 ASN A N 1
ATOM 719 C CA . ASN A 1 96 ? 3.287 -0.479 -15.188 1.00 88.81 96 ASN A CA 1
ATOM 720 C C . ASN A 1 96 ? 2.015 -0.051 -14.439 1.00 88.81 96 ASN A C 1
ATOM 722 O O . ASN A 1 96 ? 1.336 -0.849 -13.795 1.00 88.81 96 ASN A O 1
ATOM 726 N N . LYS A 1 97 ? 1.703 1.248 -14.504 1.00 88.50 97 LYS A N 1
ATOM 727 C CA . LYS A 1 97 ? 0.554 1.829 -13.796 1.00 88.50 97 LYS A CA 1
ATOM 728 C C . LYS A 1 97 ? -0.750 1.421 -14.489 1.00 88.50 97 LYS A C 1
ATOM 730 O O . LYS A 1 97 ? -0.918 1.769 -15.655 1.00 88.50 97 LYS A O 1
ATOM 735 N N . PRO A 1 98 ? -1.701 0.789 -13.784 1.00 88.75 98 PRO A N 1
ATOM 736 C CA . PRO A 1 98 ? -2.972 0.418 -14.388 1.00 88.75 98 PRO A CA 1
ATOM 737 C C . PRO A 1 98 ? -3.859 1.649 -14.634 1.00 88.75 98 PRO A C 1
ATOM 739 O O . PRO A 1 98 ? -3.832 2.611 -13.861 1.00 88.75 98 PRO A O 1
ATOM 742 N N . ASP A 1 99 ? -4.686 1.599 -15.681 1.00 87.06 99 ASP A N 1
ATOM 743 C CA . ASP A 1 99 ? -5.486 2.744 -16.149 1.00 87.06 99 ASP A CA 1
ATOM 744 C C . ASP A 1 99 ? -6.416 3.314 -15.071 1.00 87.06 99 ASP A C 1
ATOM 746 O O . ASP A 1 99 ? -6.485 4.529 -14.875 1.00 87.06 99 ASP A O 1
ATOM 750 N N . TRP A 1 100 ? -7.060 2.443 -14.285 1.00 85.75 100 TRP A N 1
ATOM 751 C CA . TRP A 1 100 ? -7.938 2.852 -13.181 1.00 85.75 100 TRP A CA 1
ATOM 752 C C . TRP A 1 100 ? -7.204 3.692 -12.122 1.00 85.75 100 TRP A C 1
ATOM 754 O O . TRP A 1 100 ? -7.788 4.589 -11.513 1.00 85.75 100 TRP A O 1
ATOM 764 N N . TYR A 1 101 ? -5.906 3.442 -11.923 1.00 85.31 101 TYR A N 1
ATOM 765 C CA . TYR A 1 101 ? -5.071 4.172 -10.971 1.00 85.31 101 TYR A CA 1
ATOM 766 C C . TYR A 1 101 ? -4.581 5.516 -11.532 1.00 85.31 101 TYR A C 1
ATOM 768 O O . TYR A 1 101 ? -4.205 6.417 -10.776 1.00 85.31 101 TYR A O 1
ATOM 776 N N . LEU A 1 102 ? -4.572 5.676 -12.856 1.00 83.62 102 LEU A N 1
ATOM 777 C CA . LEU A 1 102 ? -4.309 6.959 -13.501 1.00 83.62 102 LEU A CA 1
ATOM 778 C C . LEU A 1 102 ? -5.539 7.860 -13.417 1.00 83.62 102 LEU A C 1
ATOM 780 O O . LEU A 1 102 ? -5.411 9.002 -12.982 1.00 83.62 102 LEU A O 1
ATOM 784 N N . SER A 1 103 ?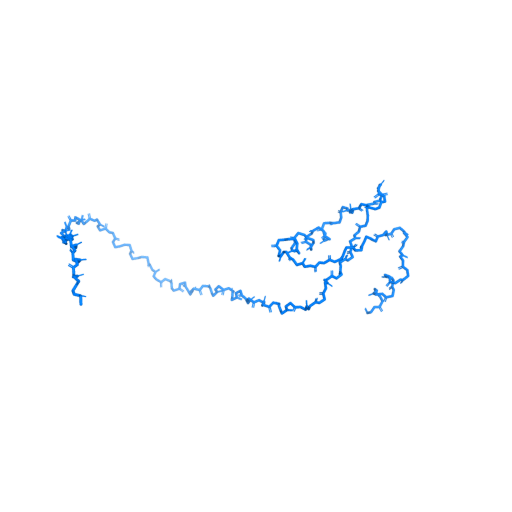 -6.732 7.338 -13.712 1.00 82.00 103 SER A N 1
ATOM 785 C CA . SER A 1 103 ? -7.981 8.104 -13.610 1.00 82.00 103 SER A CA 1
ATOM 786 C C . SER A 1 103 ? -8.209 8.685 -12.210 1.00 82.00 103 SER A C 1
ATOM 788 O O . SER A 1 103 ? -8.615 9.835 -12.085 1.00 82.00 103 SER A O 1
ATOM 790 N N . ALA A 1 104 ? -7.873 7.938 -11.153 1.00 75.94 104 ALA A N 1
ATOM 791 C CA . ALA A 1 104 ? -8.005 8.400 -9.769 1.00 75.94 104 ALA A CA 1
ATOM 792 C C . ALA A 1 104 ? -7.019 9.520 -9.367 1.00 75.94 104 ALA A C 1
ATOM 794 O O . ALA A 1 104 ? -7.234 10.183 -8.356 1.00 75.94 104 ALA A O 1
ATOM 795 N N . ARG A 1 105 ? -5.925 9.728 -10.117 1.00 63.97 105 ARG A N 1
ATOM 796 C CA . ARG A 1 105 ? -4.877 10.720 -9.798 1.00 63.97 105 ARG A CA 1
ATOM 797 C C . ARG A 1 105 ? -5.033 12.065 -10.508 1.00 63.97 105 ARG A C 1
ATOM 799 O O . ARG A 1 105 ? -4.311 12.993 -10.159 1.00 63.97 105 ARG A O 1
ATOM 806 N N . HIS A 1 106 ? -5.943 12.172 -11.473 1.00 59.50 106 HIS A N 1
ATOM 807 C CA . HIS A 1 106 ? -6.197 13.396 -12.243 1.00 59.50 106 HIS A CA 1
ATOM 808 C C . HIS A 1 106 ? -7.373 14.241 -11.706 1.00 59.50 106 HIS A C 1
ATOM 810 O O . HIS A 1 106 ? -7.914 15.055 -12.453 1.00 59.50 106 HIS A O 1
ATOM 816 N N . ALA A 1 107 ? -7.773 14.049 -10.444 1.00 45.53 107 ALA A N 1
ATOM 817 C CA . ALA A 1 107 ? -8.811 14.843 -9.778 1.00 45.53 107 ALA A CA 1
ATOM 818 C C . ALA A 1 107 ? -8.263 16.147 -9.177 1.00 45.53 107 ALA A C 1
ATOM 820 O O . ALA A 1 107 ? -7.139 16.113 -8.624 1.00 45.53 107 ALA A O 1
#

Sequence (107 aa):
MAVLLRSTSAAASTAGPSSALLATTFRRSRGCLLPRAAPQRRLYVARASAQPLEVCAKESITIPGRLGDCPFTQRVLLTIEEKHLPYDLKLVDLANKPDWYLSARHA

Radius of gyration: 31.92 Å; Cα contacts (8 Å, |Δi|>4): 64; chains: 1; bounding box: 51×56×81 Å

InterPro domains:
  IPR004045 Glutathione S-transferase, N-terminal [PF13409] (70-103)
  IPR036249 Thioredoxin-like superfamily [SSF52833] (68-103)
  IPR044627 Dehydroascorbate reductases DHAR1/2/3/4 [PTHR44420] (52-104)

Secondary structure (DSSP, 8-state):
-------------------------------------------------SSPEEEEEEBPSSSTTSB---HHHHHHHHHHHHTT--EEEEEE-SSS--HHHHHTT--

pLDDT: mean 72.38, std 21.16, range [35.31, 96.81]

Foldseek 3Di:
DDDDDDDDDDDDDDDDDDDDDDDDPPPPPPPPPPPPPDPPPPDDDDDDDPDAAEQEAEADPV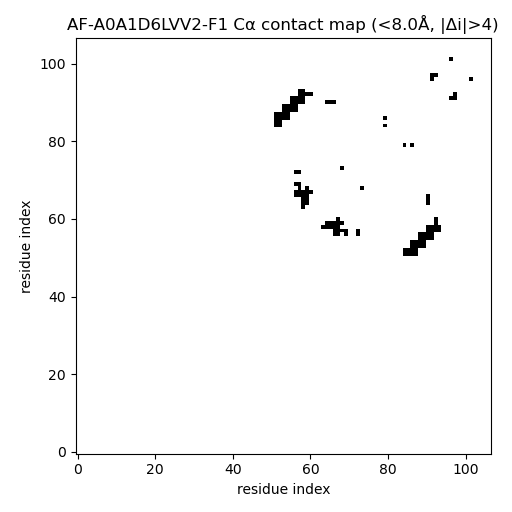DGPHGHDDPVSVVVVVVCVVVVGGHDYHYAYPVDGDPVNVVVPPD

Nearest PDB structures (foldseek):
  5jcf-assembly1_A  TM=3.770E-01  e=7.114E+00  Gallus gallus
  5jcf-assembly2_B  TM=3.769E-01  e=8.135E+00  Gallus gallus

Mean predicted aligned error: 18.18 Å